Protein AF-A0A2N3G122-F1 (afdb_monomer_lite)

Foldseek 3Di:
DPPPPPDPPVPDAPLVLLLVLLQCLLQALVSLVVQLVVCVVPGPQSNQSSQQSNQSSHVLVVQLVVLVCCLPPVVVCVVVSVVSNVVSSVVSNVLSVVQSVQSNVVHHRDDPDGHRPDDRPD

Radius of gyration: 17.65 Å; chains: 1; bounding box: 37×26×66 Å

Secondary structure (DSSP, 8-state):
--STTS-----S--HHHHHHHHHHGGG-SHHHHHHHHHHTTT-HHHHHHHHHHHHHHHHHHHHHHHHHHHHHH-GGGHHHHHHHHHHHHHHHHHHHHHHHHHHTTTPPP--SS----SPP--

Sequence (122 aa):
MEVAMAYMATDGPDTTVAGVAHLSAMTGPVVPVLIWLARRKDDDYSTREAANAANYGMAVLVAAVLATLVRLYVPLLGFLGTLAQLALLVVAVFYSVQAYRSVHRGMPASYPFKIKVVKTHD

pLDDT: mean 86.69, std 13.71, range [43.09, 96.88]

Structure (mmCIF, N/CA/C/O backbone):
data_AF-A0A2N3G122-F1
#
_entry.id   AF-A0A2N3G122-F1
#
loop_
_atom_site.group_PDB
_atom_site.id
_atom_site.type_symbol
_atom_site.label_atom_id
_atom_site.label_alt_id
_atom_site.label_comp_id
_atom_site.label_asym_id
_atom_site.label_entity_id
_atom_site.label_seq_id
_atom_site.pdbx_PDB_ins_code
_atom_site.Cartn_x
_atom_site.Cartn_y
_atom_site.Cartn_z
_atom_site.occupancy
_atom_site.B_iso_or_equiv
_atom_site.auth_seq_id
_atom_site.auth_comp_id
_atom_site.auth_asym_id
_atom_site.auth_atom_id
_atom_site.pdbx_PDB_model_num
ATOM 1 N N . MET A 1 1 ? 16.198 9.868 -43.853 1.00 52.28 1 MET A N 1
ATOM 2 C CA . MET A 1 1 ? 17.150 9.425 -42.810 1.00 52.28 1 MET A CA 1
ATOM 3 C C . MET A 1 1 ? 16.854 10.184 -41.511 1.00 52.28 1 MET A C 1
ATOM 5 O O . MET A 1 1 ? 17.733 10.833 -40.972 1.00 52.28 1 MET A O 1
ATOM 9 N N . GLU A 1 2 ? 15.602 10.141 -41.034 1.00 53.62 2 GLU A N 1
ATOM 10 C CA . GLU A 1 2 ? 15.118 10.996 -39.924 1.00 53.62 2 GLU A CA 1
ATOM 11 C C . GLU A 1 2 ? 14.182 10.244 -38.955 1.00 53.62 2 GLU A C 1
ATOM 13 O O . GLU A 1 2 ? 13.585 10.825 -38.065 1.00 53.62 2 GLU A O 1
ATOM 18 N N . VAL A 1 3 ? 14.063 8.919 -39.096 1.00 53.50 3 VAL A N 1
ATOM 19 C CA . VAL A 1 3 ? 13.153 8.103 -38.263 1.00 53.50 3 VAL A CA 1
ATOM 20 C C . VAL A 1 3 ? 13.911 7.241 -37.242 1.00 53.50 3 VAL A C 1
ATOM 22 O O . VAL A 1 3 ? 13.311 6.507 -36.470 1.00 53.50 3 VAL A O 1
ATOM 25 N N . ALA A 1 4 ? 15.243 7.346 -37.195 1.00 50.72 4 ALA A N 1
ATOM 26 C CA . ALA A 1 4 ? 16.086 6.571 -36.279 1.00 50.72 4 ALA A CA 1
ATOM 27 C C . ALA A 1 4 ? 16.163 7.160 -34.852 1.00 50.72 4 ALA A C 1
ATOM 29 O O . ALA A 1 4 ? 16.764 6.551 -33.977 1.00 50.72 4 ALA A O 1
ATOM 30 N N . MET A 1 5 ? 15.551 8.324 -34.602 1.00 53.69 5 MET A N 1
ATOM 31 C CA . MET A 1 5 ? 15.645 9.048 -33.322 1.00 53.69 5 MET A CA 1
ATOM 32 C C . MET A 1 5 ? 14.506 8.734 -32.330 1.00 53.69 5 MET A C 1
ATOM 34 O O . MET A 1 5 ? 14.463 9.325 -31.257 1.00 53.69 5 MET A O 1
ATOM 38 N N . ALA A 1 6 ? 13.574 7.829 -32.661 1.00 51.16 6 ALA A N 1
ATOM 39 C CA . ALA A 1 6 ? 12.341 7.629 -31.885 1.00 51.16 6 ALA A CA 1
ATOM 40 C C . ALA A 1 6 ? 12.340 6.433 -30.914 1.00 51.16 6 ALA A C 1
ATOM 42 O O . ALA A 1 6 ? 11.345 6.217 -30.230 1.00 51.16 6 ALA A O 1
ATOM 43 N N . TYR A 1 7 ? 13.416 5.651 -30.819 1.00 49.09 7 TYR A N 1
ATOM 44 C CA . TYR A 1 7 ? 13.458 4.519 -29.888 1.00 49.09 7 TYR A CA 1
ATOM 45 C C . T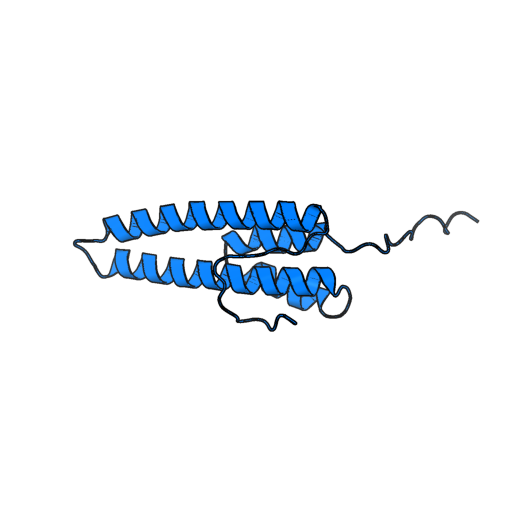YR A 1 7 ? 14.825 4.399 -29.217 1.00 49.09 7 TYR A C 1
ATOM 47 O O . TYR A 1 7 ? 15.456 3.351 -29.181 1.00 49.09 7 TYR A O 1
ATOM 55 N N . MET A 1 8 ? 15.281 5.465 -28.569 1.00 43.09 8 MET A N 1
ATOM 56 C CA . MET A 1 8 ? 16.082 5.214 -27.376 1.00 43.09 8 MET A CA 1
ATOM 57 C C . MET A 1 8 ? 15.102 4.660 -26.334 1.00 43.09 8 MET A C 1
ATOM 59 O O . MET A 1 8 ? 14.588 5.398 -25.497 1.00 43.09 8 MET A O 1
ATOM 63 N N . ALA A 1 9 ? 14.745 3.376 -26.465 1.00 50.50 9 ALA A N 1
ATOM 64 C CA . ALA A 1 9 ? 14.236 2.614 -25.345 1.00 50.50 9 ALA A CA 1
ATOM 65 C C . ALA A 1 9 ? 15.282 2.837 -24.260 1.00 50.50 9 ALA A C 1
ATOM 67 O O . ALA A 1 9 ? 16.451 2.493 -24.423 1.00 50.50 9 ALA A O 1
ATOM 68 N N . THR A 1 10 ? 14.918 3.589 -23.233 1.00 48.84 10 THR A N 1
ATOM 69 C CA . THR A 1 10 ? 15.764 3.726 -22.065 1.00 48.84 10 THR A CA 1
ATOM 70 C C . THR A 1 10 ? 15.902 2.316 -21.508 1.00 48.84 10 THR A C 1
ATOM 72 O O . THR A 1 10 ? 14.982 1.848 -20.848 1.00 48.84 10 THR A O 1
ATOM 75 N N . ASP A 1 11 ? 17.016 1.642 -21.808 1.00 57.41 11 ASP A N 1
ATOM 76 C CA . ASP A 1 11 ? 17.420 0.313 -21.307 1.00 57.41 11 ASP A CA 1
ATOM 77 C C . ASP A 1 11 ? 17.688 0.328 -19.781 1.00 57.41 11 ASP A C 1
ATOM 79 O O . ASP A 1 11 ? 18.546 -0.379 -19.255 1.00 57.41 11 ASP A O 1
ATOM 83 N N . GLY A 1 12 ? 16.995 1.202 -19.050 1.00 60.44 12 GLY A N 1
ATOM 84 C CA . GLY A 1 12 ? 17.015 1.307 -17.603 1.00 60.44 12 GLY A CA 1
ATOM 85 C C . GLY A 1 12 ? 15.722 0.747 -17.006 1.00 60.44 12 GLY A C 1
ATOM 86 O O . GLY A 1 12 ? 14.684 0.762 -17.667 1.00 60.44 12 GLY A O 1
ATOM 87 N N . PRO A 1 13 ? 15.761 0.267 -15.754 1.00 69.44 13 PRO A N 1
ATOM 88 C CA . PRO A 1 13 ? 14.569 -0.210 -15.055 1.00 69.44 13 PRO A CA 1
ATOM 89 C C . PRO A 1 13 ? 13.464 0.857 -15.037 1.00 69.44 13 PRO A C 1
ATOM 91 O O . PRO A 1 13 ? 13.746 2.033 -14.790 1.00 69.44 13 PRO A O 1
ATOM 94 N N . ASP A 1 14 ? 12.204 0.454 -15.250 1.00 83.12 14 ASP A N 1
ATOM 95 C CA . ASP A 1 14 ? 11.045 1.359 -15.224 1.00 83.12 14 ASP A CA 1
ATOM 96 C C . ASP A 1 14 ? 10.687 1.724 -13.768 1.00 83.12 14 ASP A C 1
ATOM 98 O O . ASP A 1 14 ? 9.742 1.233 -13.144 1.00 83.12 14 ASP A O 1
ATOM 102 N N . THR A 1 15 ? 11.498 2.611 -13.189 1.00 89.81 15 THR A N 1
ATOM 103 C CA . THR A 1 15 ? 11.354 3.093 -11.807 1.00 89.81 15 THR A CA 1
ATOM 104 C C 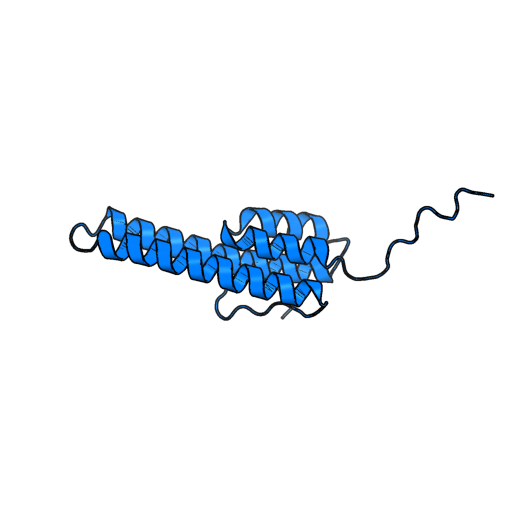. THR A 1 15 ? 10.053 3.861 -11.582 1.00 89.81 15 THR A C 1
ATOM 106 O O . THR A 1 15 ? 9.566 3.941 -10.449 1.00 89.81 15 THR A O 1
ATOM 109 N N . THR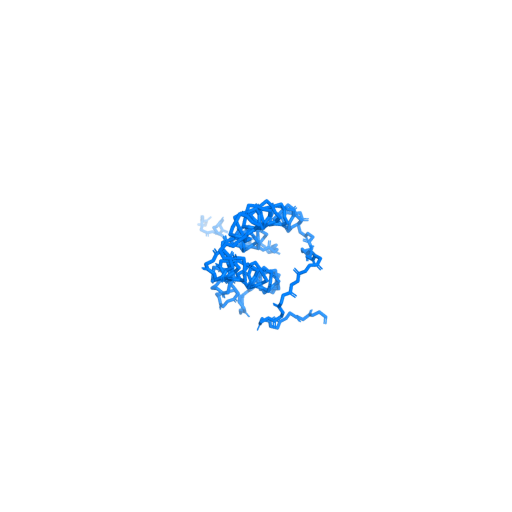 A 1 16 ? 9.458 4.390 -12.655 1.00 92.44 16 THR A N 1
ATOM 110 C CA . THR A 1 16 ? 8.175 5.092 -12.602 1.00 92.44 16 THR A CA 1
ATOM 111 C C . THR A 1 16 ? 7.053 4.102 -12.334 1.00 92.44 16 THR A C 1
ATOM 113 O O . THR A 1 16 ? 6.300 4.284 -11.374 1.00 92.44 16 THR A O 1
ATOM 116 N N . VAL A 1 17 ? 6.964 3.021 -13.116 1.00 92.88 17 VAL A N 1
ATOM 117 C CA . VAL A 1 17 ? 5.938 1.988 -12.918 1.00 92.88 17 VAL A CA 1
ATOM 118 C C . VAL A 1 17 ? 6.116 1.269 -11.584 1.00 92.88 17 VAL A C 1
ATOM 120 O O . VAL A 1 17 ? 5.127 1.077 -10.869 1.00 92.88 17 VAL A O 1
ATOM 123 N N . ALA A 1 18 ? 7.354 0.962 -11.189 1.00 93.38 18 ALA A N 1
ATOM 124 C CA . ALA A 1 18 ? 7.643 0.442 -9.853 1.00 93.38 18 ALA A CA 1
ATOM 125 C C . ALA A 1 18 ? 7.146 1.398 -8.748 1.00 93.38 18 ALA A C 1
ATOM 127 O O . ALA A 1 18 ? 6.484 0.979 -7.796 1.00 93.38 18 ALA A O 1
ATOM 128 N N . GLY A 1 19 ? 7.392 2.705 -8.891 1.00 94.38 19 GLY A N 1
ATOM 129 C CA . GLY A 1 19 ? 6.910 3.721 -7.955 1.00 94.38 19 GLY A CA 1
ATOM 130 C C . GLY A 1 19 ? 5.384 3.777 -7.860 1.00 94.38 19 GLY A C 1
ATOM 131 O O . GLY A 1 19 ? 4.833 3.796 -6.756 1.00 94.38 19 GLY A O 1
ATOM 132 N N . VAL A 1 20 ? 4.691 3.765 -9.002 1.00 95.75 20 VAL A N 1
ATOM 133 C CA . VAL A 1 20 ? 3.219 3.763 -9.052 1.00 95.75 20 VAL A CA 1
ATOM 134 C C . VAL A 1 20 ? 2.651 2.534 -8.344 1.00 95.75 20 VAL A C 1
ATOM 136 O O . VAL A 1 20 ? 1.683 2.667 -7.590 1.00 95.75 20 VAL A O 1
ATOM 139 N N . ALA A 1 21 ? 3.279 1.364 -8.501 1.00 95.94 21 ALA A N 1
ATOM 140 C CA . ALA A 1 21 ? 2.873 0.165 -7.777 1.00 95.94 21 ALA A CA 1
ATOM 141 C C . ALA A 1 21 ? 2.896 0.398 -6.258 1.00 95.94 21 ALA A C 1
ATOM 143 O O . ALA A 1 21 ? 1.889 0.164 -5.592 1.00 95.94 21 ALA A O 1
ATOM 144 N N . HIS A 1 22 ? 3.973 0.965 -5.712 1.00 96.25 22 HIS A N 1
ATOM 145 C CA . HIS A 1 22 ? 4.056 1.259 -4.278 1.00 96.25 22 HIS A CA 1
ATOM 146 C C . HIS A 1 22 ? 3.064 2.319 -3.800 1.00 96.25 22 HIS A C 1
ATOM 148 O O . HIS A 1 22 ? 2.460 2.136 -2.746 1.00 96.25 22 HIS A O 1
ATOM 154 N N . LEU A 1 23 ? 2.848 3.399 -4.557 1.00 96.06 23 LEU A N 1
ATOM 155 C CA . LEU A 1 23 ? 1.855 4.411 -4.181 1.00 96.06 23 LEU A CA 1
ATOM 156 C C . LEU A 1 23 ? 0.446 3.826 -4.158 1.00 96.06 23 LEU A C 1
ATOM 158 O O . LEU A 1 23 ? -0.315 4.081 -3.232 1.00 96.06 23 LEU A O 1
ATOM 162 N N . SER A 1 24 ? 0.109 3.000 -5.143 1.00 95.75 24 SER A N 1
ATOM 163 C CA . SER A 1 24 ? -1.208 2.373 -5.204 1.00 95.75 24 SER A CA 1
ATOM 164 C C . SER A 1 24 ? -1.437 1.329 -4.103 1.00 95.75 24 SER A C 1
ATOM 166 O O . SER A 1 24 ? -2.577 1.098 -3.713 1.00 95.75 24 SER A O 1
ATOM 168 N N . ALA A 1 25 ? -0.374 0.759 -3.524 1.00 94.62 25 ALA A N 1
ATOM 169 C CA . ALA A 1 25 ? -0.486 -0.240 -2.466 1.00 94.62 25 ALA A CA 1
ATOM 170 C C . ALA A 1 25 ? -1.131 0.291 -1.172 1.00 94.62 25 ALA A C 1
ATOM 172 O O . ALA A 1 25 ? -1.686 -0.498 -0.406 1.00 94.62 25 ALA A O 1
ATOM 173 N N . MET A 1 26 ? -1.126 1.611 -0.935 1.00 92.69 26 MET A N 1
ATOM 174 C CA . MET A 1 26 ? -1.797 2.207 0.231 1.00 92.69 26 MET A CA 1
ATOM 175 C C . MET A 1 26 ? -3.322 2.035 0.201 1.00 92.69 26 MET A C 1
ATOM 177 O O . MET A 1 26 ? -3.958 2.069 1.252 1.00 92.69 26 MET A O 1
ATOM 181 N N . THR A 1 27 ? -3.914 1.864 -0.987 1.00 92.00 27 THR A N 1
ATOM 182 C CA . THR A 1 27 ? -5.360 1.647 -1.152 1.00 92.00 27 THR A CA 1
ATOM 183 C C . THR A 1 27 ? -5.723 0.163 -1.235 1.00 92.00 27 THR A C 1
ATOM 185 O O . THR A 1 27 ? -6.902 -0.184 -1.180 1.00 92.00 27 THR A O 1
ATOM 188 N N . GLY A 1 28 ? -4.725 -0.722 -1.325 1.00 93.25 28 GLY A N 1
ATOM 189 C CA . GLY A 1 28 ? -4.892 -2.171 -1.361 1.00 93.25 28 GLY A CA 1
ATOM 190 C C . GLY A 1 28 ? -4.048 -2.853 -2.446 1.00 93.25 28 GLY A C 1
ATOM 191 O O . GLY A 1 28 ? -3.254 -2.216 -3.135 1.00 93.25 28 GLY A O 1
ATOM 192 N N . PRO A 1 29 ? -4.205 -4.176 -2.624 1.00 95.75 29 PRO A N 1
ATOM 193 C CA . PRO A 1 29 ? -3.336 -4.972 -3.493 1.00 95.75 29 PRO A CA 1
ATOM 194 C C . PRO A 1 29 ? -3.732 -4.949 -4.976 1.00 95.75 29 PRO A C 1
ATOM 196 O O . PRO A 1 29 ? -2.962 -5.419 -5.806 1.00 95.75 29 PRO A O 1
ATOM 199 N N . VAL A 1 30 ? -4.913 -4.430 -5.333 1.00 96.38 30 VAL A N 1
ATOM 200 C CA . VAL A 1 30 ? -5.494 -4.597 -6.679 1.00 96.38 30 VAL A CA 1
ATOM 201 C C . VAL A 1 30 ? -4.611 -3.992 -7.770 1.00 96.38 30 VAL A C 1
ATOM 203 O O . VAL A 1 30 ? -4.198 -4.698 -8.686 1.00 96.38 30 VAL A O 1
ATOM 206 N N . VAL A 1 31 ? -4.290 -2.702 -7.673 1.00 96.31 31 VAL A N 1
ATOM 207 C CA . VAL A 1 31 ? -3.474 -2.014 -8.686 1.00 96.31 31 VAL A CA 1
ATOM 208 C C . VAL A 1 31 ? -2.046 -2.580 -8.757 1.00 96.31 31 VAL A C 1
ATOM 210 O O . VAL A 1 31 ? -1.606 -2.880 -9.868 1.00 96.31 31 VAL A O 1
ATOM 213 N N . PRO A 1 32 ? -1.341 -2.839 -7.636 1.00 95.69 32 PRO A N 1
ATOM 214 C CA . PRO A 1 32 ? -0.049 -3.524 -7.678 1.00 95.69 32 PRO A CA 1
ATOM 215 C C . PRO A 1 32 ? -0.093 -4.895 -8.371 1.00 95.69 32 PRO A C 1
ATOM 217 O O . PRO A 1 32 ? 0.801 -5.216 -9.149 1.00 95.69 32 PRO A O 1
ATOM 220 N N . VAL A 1 33 ? -1.144 -5.696 -8.140 1.00 96.06 33 VAL A N 1
ATOM 221 C CA . VAL A 1 33 ? -1.322 -7.002 -8.802 1.00 96.06 33 VAL A CA 1
ATOM 222 C C . VAL A 1 33 ? -1.532 -6.840 -10.306 1.00 96.06 33 VAL A C 1
ATOM 224 O O . VAL A 1 33 ? -0.975 -7.616 -11.082 1.00 96.06 33 VAL A O 1
ATOM 227 N N . LEU A 1 34 ? -2.297 -5.835 -10.737 1.00 96.06 34 LEU A N 1
ATOM 228 C CA . LEU A 1 34 ? -2.476 -5.543 -12.161 1.00 96.06 34 LEU A CA 1
ATOM 229 C C . LEU A 1 34 ? -1.150 -5.149 -12.821 1.00 96.06 34 LEU A C 1
ATOM 231 O O . LEU A 1 34 ? -0.836 -5.656 -13.897 1.00 96.06 34 LEU A O 1
ATOM 235 N N . ILE A 1 35 ? -0.344 -4.312 -12.159 1.00 94.94 35 ILE A N 1
ATOM 236 C CA . ILE A 1 35 ? 0.989 -3.928 -12.647 1.00 94.94 35 ILE A CA 1
ATOM 237 C C . ILE A 1 35 ? 1.908 -5.151 -12.716 1.00 94.94 35 ILE A C 1
ATOM 239 O O . ILE A 1 35 ? 2.575 -5.355 -13.729 1.00 94.94 35 ILE A O 1
ATOM 243 N N . TRP A 1 36 ? 1.898 -6.004 -11.688 1.00 95.25 36 TRP A N 1
ATOM 244 C CA . TRP A 1 36 ? 2.653 -7.257 -11.685 1.00 95.25 36 TRP A CA 1
ATOM 245 C C . TRP A 1 36 ? 2.261 -8.152 -12.868 1.00 95.25 36 TRP A C 1
ATOM 247 O O . TRP A 1 36 ? 3.128 -8.606 -13.609 1.00 95.25 36 TRP A O 1
ATOM 257 N N . LEU A 1 37 ? 0.962 -8.358 -13.110 1.00 94.88 37 LEU A N 1
ATOM 258 C CA . LEU A 1 37 ? 0.473 -9.159 -14.238 1.00 94.88 37 LEU A CA 1
ATOM 259 C C . LEU A 1 37 ? 0.866 -8.581 -15.601 1.00 94.88 37 LEU A C 1
ATOM 261 O O . LEU A 1 37 ? 1.141 -9.358 -16.518 1.00 94.88 37 LEU A O 1
ATOM 265 N N . ALA A 1 38 ? 0.868 -7.252 -15.726 1.00 93.94 38 ALA A N 1
ATOM 266 C CA . ALA A 1 38 ? 1.205 -6.549 -16.958 1.00 93.94 38 ALA A CA 1
ATOM 267 C C . ALA A 1 38 ? 2.711 -6.579 -17.255 1.00 93.94 38 ALA A C 1
ATOM 269 O O . ALA A 1 38 ? 3.090 -6.769 -18.403 1.00 93.94 38 ALA A O 1
ATOM 270 N N . ARG A 1 39 ? 3.567 -6.424 -16.235 1.00 91.56 39 ARG A N 1
ATOM 271 C CA . ARG A 1 39 ? 5.025 -6.309 -16.408 1.00 91.56 39 ARG A CA 1
ATOM 272 C C . ARG A 1 39 ? 5.795 -7.626 -16.295 1.00 91.56 39 ARG A C 1
ATOM 274 O O . ARG A 1 39 ? 6.940 -7.665 -16.734 1.00 91.56 39 ARG A O 1
ATOM 281 N N . ARG A 1 40 ? 5.168 -8.716 -15.824 1.00 90.75 40 ARG A N 1
ATOM 282 C CA . ARG A 1 40 ? 5.814 -10.029 -15.562 1.00 90.75 40 ARG A CA 1
ATOM 283 C C . ARG A 1 40 ? 6.582 -10.685 -16.714 1.00 90.75 40 ARG A C 1
ATOM 285 O O . ARG A 1 40 ? 7.210 -11.710 -16.476 1.00 90.75 40 ARG A O 1
ATOM 292 N N . LYS A 1 41 ? 6.438 -10.207 -17.951 1.00 90.25 41 LYS A N 1
ATOM 293 C CA . LYS A 1 41 ? 7.137 -10.746 -19.130 1.00 90.25 41 LYS A CA 1
ATOM 294 C C . LYS A 1 41 ? 8.155 -9.776 -19.731 1.00 90.25 41 LYS A C 1
ATOM 296 O O . LYS A 1 41 ? 8.956 -10.215 -20.547 1.00 90.25 41 LYS A O 1
ATOM 301 N N . ASP A 1 42 ? 8.103 -8.507 -19.330 1.00 86.50 42 ASP A N 1
ATOM 302 C CA . ASP A 1 42 ? 8.761 -7.411 -20.045 1.00 86.50 42 ASP A CA 1
ATOM 303 C C . ASP A 1 42 ? 9.804 -6.690 -19.177 1.00 86.50 42 ASP A C 1
ATOM 305 O O . ASP A 1 42 ? 10.805 -6.218 -19.702 1.00 86.50 42 ASP A O 1
ATOM 309 N N . ASP A 1 43 ? 9.582 -6.590 -17.858 1.00 87.00 43 ASP A N 1
ATOM 310 C CA . ASP A 1 43 ? 10.485 -5.895 -16.932 1.00 87.00 43 ASP A CA 1
ATOM 311 C C . ASP A 1 43 ? 10.555 -6.617 -15.578 1.00 87.00 43 ASP A C 1
ATOM 313 O O . ASP A 1 43 ? 9.631 -6.546 -14.757 1.00 87.00 43 ASP A O 1
ATOM 317 N N . ASP A 1 44 ? 11.681 -7.284 -15.325 1.00 90.19 44 ASP A N 1
ATOM 318 C CA . ASP A 1 44 ? 11.946 -8.019 -14.087 1.00 90.19 44 ASP A CA 1
ATOM 319 C C . ASP A 1 44 ? 11.980 -7.109 -12.850 1.00 90.19 44 ASP A C 1
ATOM 321 O O . ASP A 1 44 ? 11.517 -7.508 -11.774 1.00 90.19 44 ASP A O 1
ATOM 325 N N . TYR A 1 45 ? 12.484 -5.876 -12.984 1.00 90.75 45 TYR A N 1
ATOM 326 C CA . TYR A 1 45 ? 12.566 -4.928 -11.874 1.00 90.75 45 TYR A CA 1
ATOM 327 C C . TYR A 1 45 ? 11.169 -4.483 -11.447 1.00 90.75 45 TYR A C 1
ATOM 329 O O . TYR A 1 45 ? 10.783 -4.687 -10.291 1.00 90.75 45 TYR A O 1
ATOM 337 N N . SER A 1 46 ? 10.374 -3.958 -12.385 1.00 91.56 46 SER A N 1
ATOM 338 C CA . SER A 1 46 ? 8.990 -3.554 -12.101 1.00 91.56 46 SER A CA 1
ATOM 339 C C . SER A 1 46 ? 8.144 -4.722 -11.614 1.00 91.56 46 SER A C 1
ATOM 341 O O . SER A 1 46 ? 7.311 -4.548 -10.728 1.00 91.56 46 SER A O 1
ATOM 343 N N . THR A 1 47 ? 8.371 -5.926 -12.141 1.00 93.50 47 THR A N 1
ATOM 344 C CA . THR A 1 47 ? 7.673 -7.135 -11.693 1.00 93.50 47 THR A CA 1
ATOM 345 C C . THR A 1 47 ? 7.971 -7.439 -10.231 1.00 93.50 47 THR A C 1
ATOM 347 O O . THR A 1 47 ? 7.046 -7.677 -9.449 1.00 93.50 47 THR A O 1
ATOM 350 N N . ARG A 1 48 ? 9.243 -7.406 -9.823 1.00 93.56 48 ARG A N 1
ATOM 351 C CA . ARG A 1 48 ? 9.622 -7.673 -8.432 1.00 93.56 48 ARG A CA 1
ATOM 352 C C . ARG A 1 48 ? 9.048 -6.625 -7.480 1.00 93.56 48 ARG A C 1
ATOM 354 O O . ARG A 1 48 ? 8.463 -6.994 -6.460 1.00 93.56 48 ARG A O 1
ATOM 361 N N . GLU A 1 49 ? 9.163 -5.344 -7.821 1.00 94.94 49 GLU A N 1
ATOM 362 C CA . GLU A 1 49 ? 8.654 -4.259 -6.973 1.00 94.94 49 GLU A CA 1
ATOM 363 C C . GLU A 1 49 ? 7.119 -4.253 -6.913 1.00 94.94 49 GLU A C 1
ATOM 365 O O . GLU A 1 49 ? 6.544 -4.122 -5.832 1.00 94.94 49 GLU A O 1
ATOM 370 N N . ALA A 1 50 ? 6.430 -4.529 -8.026 1.00 94.38 50 ALA A N 1
ATOM 371 C CA . ALA A 1 50 ? 4.976 -4.665 -8.043 1.00 94.38 50 ALA A CA 1
ATOM 372 C C . ALA A 1 50 ? 4.483 -5.857 -7.205 1.00 94.38 50 ALA A C 1
ATOM 374 O O . ALA A 1 50 ? 3.485 -5.733 -6.493 1.00 94.38 50 ALA A O 1
ATOM 375 N N . ALA A 1 51 ? 5.198 -6.989 -7.212 1.00 94.56 51 ALA A N 1
ATOM 376 C CA . ALA A 1 51 ? 4.897 -8.119 -6.331 1.00 94.56 51 ALA A CA 1
ATOM 377 C C . ALA A 1 51 ? 5.067 -7.749 -4.846 1.00 94.56 51 ALA A C 1
ATOM 379 O O . ALA A 1 51 ? 4.231 -8.096 -4.009 1.00 94.56 51 ALA A O 1
ATOM 380 N N . ASN A 1 52 ? 6.132 -7.018 -4.509 1.00 94.62 52 ASN A N 1
ATOM 381 C CA . ASN A 1 52 ? 6.388 -6.554 -3.147 1.00 94.62 52 ASN A CA 1
ATOM 382 C C . ASN A 1 52 ? 5.313 -5.549 -2.682 1.00 94.62 52 ASN A C 1
ATOM 384 O O . ASN A 1 52 ? 4.768 -5.680 -1.584 1.00 94.62 52 ASN A O 1
ATOM 388 N N . ALA A 1 53 ? 4.938 -4.606 -3.551 1.00 95.00 53 ALA A N 1
ATOM 389 C CA . ALA A 1 53 ? 3.844 -3.664 -3.340 1.00 95.00 53 ALA A CA 1
ATOM 390 C C . ALA A 1 53 ? 2.488 -4.373 -3.166 1.00 95.00 53 ALA A C 1
ATOM 392 O O . ALA A 1 53 ? 1.726 -4.021 -2.269 1.00 95.00 53 ALA A O 1
ATOM 393 N N . ALA A 1 54 ? 2.199 -5.415 -3.952 1.00 96.19 54 ALA A N 1
ATOM 394 C CA . ALA A 1 54 ? 0.984 -6.221 -3.812 1.00 96.19 54 ALA A CA 1
ATOM 395 C C . ALA A 1 54 ? 0.910 -6.922 -2.449 1.00 96.19 54 ALA A C 1
ATOM 397 O O . ALA A 1 54 ? -0.125 -6.890 -1.783 1.00 96.19 54 ALA A O 1
ATOM 398 N N . ASN A 1 55 ? 2.022 -7.511 -2.007 1.00 95.56 55 ASN A N 1
ATOM 399 C CA . ASN A 1 55 ? 2.117 -8.190 -0.715 1.00 95.56 55 ASN A CA 1
ATOM 400 C C . ASN A 1 55 ? 1.932 -7.222 0.467 1.00 95.56 55 ASN A C 1
ATOM 402 O O . ASN A 1 55 ? 1.306 -7.560 1.477 1.00 95.56 55 ASN A O 1
ATOM 406 N N . TYR A 1 56 ? 2.445 -5.998 0.337 1.00 95.75 56 TYR A N 1
ATOM 407 C CA . TYR A 1 56 ? 2.201 -4.923 1.294 1.00 95.75 56 TYR A CA 1
ATOM 408 C C . TYR A 1 56 ? 0.740 -4.454 1.280 1.00 95.75 56 TYR A C 1
ATOM 410 O O . TYR A 1 56 ? 0.097 -4.412 2.328 1.00 95.75 56 TYR A O 1
ATOM 418 N N . GLY A 1 57 ? 0.184 -4.177 0.098 1.00 94.88 57 GLY A N 1
ATOM 419 C CA . GLY A 1 57 ? -1.211 -3.767 -0.057 1.00 94.88 57 GLY A CA 1
ATOM 420 C C . GLY A 1 57 ? -2.191 -4.809 0.484 1.00 94.88 57 GLY A C 1
ATOM 421 O O . GLY A 1 57 ? -3.222 -4.448 1.048 1.00 94.88 57 GLY A O 1
ATOM 422 N N . MET A 1 58 ? -1.853 -6.101 0.406 1.00 95.62 58 MET A N 1
ATOM 423 C CA . MET A 1 58 ? -2.633 -7.155 1.058 1.00 95.62 58 MET A CA 1
ATOM 424 C C . MET A 1 58 ? -2.587 -7.037 2.585 1.00 95.62 58 MET A C 1
ATOM 426 O O . MET A 1 58 ? -3.622 -7.161 3.234 1.00 95.62 58 MET A O 1
ATOM 430 N N . ALA A 1 59 ? -1.415 -6.774 3.170 1.00 95.00 59 ALA A N 1
ATOM 431 C CA . ALA A 1 59 ? -1.297 -6.554 4.611 1.00 95.00 59 ALA A CA 1
ATOM 432 C C . ALA A 1 59 ? -2.155 -5.365 5.072 1.00 95.00 59 ALA A C 1
ATOM 434 O O . ALA A 1 59 ? -2.874 -5.477 6.066 1.00 95.00 59 ALA A O 1
ATOM 435 N N . VAL A 1 60 ? -2.141 -4.265 4.309 1.00 95.25 60 VAL A N 1
ATOM 436 C CA . VAL A 1 60 ? -2.992 -3.091 4.556 1.00 95.25 60 VAL A CA 1
ATOM 437 C C . VAL A 1 60 ? -4.474 -3.460 4.468 1.00 95.25 60 VAL A C 1
ATOM 439 O O . VAL A 1 60 ? -5.236 -3.119 5.370 1.00 95.25 60 VAL A O 1
ATOM 442 N N . LEU A 1 61 ? -4.884 -4.203 3.436 1.00 95.62 61 LEU A N 1
ATOM 443 C CA . LEU A 1 61 ? -6.271 -4.644 3.272 1.00 95.62 61 LEU A CA 1
ATOM 444 C C . LEU A 1 61 ? -6.736 -5.509 4.450 1.00 95.62 61 LEU A C 1
ATOM 446 O O . LEU A 1 61 ? -7.798 -5.255 5.015 1.00 95.62 61 LEU A O 1
ATOM 450 N N . VAL A 1 62 ? -5.937 -6.499 4.853 1.00 95.50 62 VAL A N 1
ATOM 451 C CA . VAL A 1 62 ? -6.260 -7.373 5.990 1.00 95.50 62 VAL A CA 1
ATOM 452 C C . VAL A 1 62 ? -6.389 -6.558 7.278 1.00 95.50 62 VAL A C 1
ATOM 454 O O . VAL A 1 62 ? -7.373 -6.711 8.000 1.00 95.50 62 VAL A O 1
ATOM 457 N N . ALA A 1 63 ? -5.454 -5.643 7.546 1.00 94.62 63 ALA A N 1
ATOM 458 C CA . ALA A 1 63 ? -5.527 -4.769 8.714 1.00 94.62 63 ALA A CA 1
ATOM 459 C C . ALA A 1 63 ? -6.775 -3.866 8.688 1.00 94.62 63 ALA A C 1
ATOM 461 O O . ALA A 1 63 ? -7.435 -3.698 9.715 1.00 94.62 63 ALA A O 1
ATOM 462 N N . ALA A 1 64 ? -7.144 -3.331 7.520 1.00 94.38 64 ALA A N 1
ATOM 463 C CA . ALA A 1 64 ? -8.328 -2.491 7.357 1.00 94.38 64 ALA A CA 1
ATOM 464 C C . ALA A 1 64 ? -9.623 -3.276 7.612 1.00 94.38 64 ALA A C 1
ATOM 466 O O . ALA A 1 64 ? -10.530 -2.775 8.283 1.00 94.38 64 ALA A O 1
ATOM 467 N N . VAL A 1 65 ? -9.698 -4.519 7.126 1.00 95.19 65 VAL A N 1
ATOM 468 C CA . VAL A 1 65 ? -10.823 -5.426 7.389 1.00 95.19 65 VAL A CA 1
ATOM 469 C C . VAL A 1 65 ? -10.928 -5.710 8.886 1.00 95.19 65 VAL A C 1
ATOM 471 O O . VAL A 1 65 ? -11.996 -5.509 9.456 1.00 95.19 65 VAL A O 1
ATOM 474 N N . LEU A 1 66 ? -9.830 -6.077 9.554 1.00 93.44 66 LEU A N 1
ATOM 475 C CA . LEU A 1 66 ? -9.829 -6.338 10.999 1.00 93.44 66 LEU A CA 1
ATOM 476 C C . LEU A 1 66 ? -10.264 -5.111 11.812 1.00 93.44 66 LEU A C 1
ATOM 478 O O . LEU A 1 66 ? -11.120 -5.229 12.688 1.00 93.44 66 LEU A O 1
ATOM 482 N N . ALA A 1 67 ? -9.744 -3.923 11.493 1.00 92.31 67 ALA A N 1
ATOM 483 C CA . ALA A 1 67 ? -10.127 -2.687 12.175 1.00 92.31 67 ALA A CA 1
ATOM 484 C C . ALA A 1 67 ? -11.618 -2.355 11.976 1.00 92.31 67 ALA A C 1
ATOM 486 O O . ALA A 1 67 ? -12.294 -1.910 12.906 1.00 92.31 67 ALA A O 1
ATOM 487 N N . THR A 1 68 ? -12.153 -2.633 10.783 1.00 92.38 68 THR A N 1
ATOM 488 C CA . THR A 1 68 ? -13.581 -2.472 10.472 1.00 92.38 68 THR A CA 1
ATOM 489 C C . THR A 1 68 ? -14.446 -3.456 11.260 1.00 92.38 68 THR A C 1
ATOM 491 O O . THR A 1 68 ? -15.477 -3.062 11.800 1.00 92.38 68 THR A O 1
ATOM 494 N N . LEU A 1 69 ? -14.017 -4.716 11.383 1.00 91.62 69 LEU A N 1
ATOM 495 C CA . LEU A 1 69 ? -14.718 -5.724 12.180 1.00 91.62 69 LEU A CA 1
ATOM 496 C C . LEU A 1 69 ? -14.757 -5.336 13.663 1.00 91.62 69 LEU A C 1
ATOM 498 O O . LEU A 1 69 ? -15.821 -5.391 14.274 1.00 91.62 69 LEU A O 1
ATOM 502 N N . VAL A 1 70 ? -13.639 -4.869 14.233 1.00 88.38 70 VAL A N 1
ATOM 503 C CA . VAL A 1 70 ? -13.598 -4.373 15.623 1.00 88.38 70 VAL A CA 1
ATOM 504 C C . VAL A 1 70 ? -14.565 -3.205 15.807 1.00 88.38 70 VAL A C 1
ATOM 506 O O . VAL A 1 70 ? -15.341 -3.193 16.760 1.00 88.38 70 VAL A O 1
ATOM 509 N N . ARG A 1 71 ? -14.564 -2.250 14.868 1.00 88.56 71 ARG A N 1
ATOM 510 C CA . ARG A 1 71 ? -15.468 -1.097 14.902 1.00 88.56 71 ARG A CA 1
ATOM 511 C C . ARG A 1 71 ? -16.944 -1.507 14.897 1.00 88.56 71 ARG A C 1
ATOM 513 O O . ARG A 1 71 ? -17.734 -0.880 15.594 1.00 88.56 71 ARG A O 1
ATOM 520 N N . LEU A 1 72 ? -17.313 -2.507 14.094 1.00 89.69 72 LEU A N 1
ATOM 521 C CA . LEU A 1 72 ? -18.706 -2.916 13.899 1.00 89.69 72 LEU A CA 1
ATOM 522 C C . LEU A 1 72 ? -19.225 -3.827 15.019 1.00 89.69 72 LEU A C 1
ATOM 524 O O . LEU A 1 72 ? -20.363 -3.670 15.452 1.00 89.69 72 LEU A O 1
ATOM 528 N N . TYR A 1 73 ? -18.405 -4.773 15.480 1.00 90.00 73 TYR A N 1
ATOM 529 C CA . TYR A 1 73 ? -18.850 -5.850 16.371 1.00 90.00 73 TYR A CA 1
ATOM 530 C C . TYR A 1 73 ? -18.482 -5.646 17.842 1.00 90.00 73 TYR A C 1
ATOM 532 O O . TYR A 1 73 ? -18.985 -6.377 18.693 1.00 90.00 73 TYR A O 1
ATOM 540 N N . VAL A 1 74 ? -17.640 -4.660 18.172 1.00 87.00 74 VAL A N 1
ATOM 541 C CA . VAL A 1 74 ? -17.250 -4.370 19.560 1.00 87.00 74 VAL A CA 1
ATOM 542 C C . VAL A 1 74 ? -17.766 -2.984 19.964 1.00 87.00 74 VAL A C 1
ATOM 544 O O . VAL A 1 74 ? -17.007 -2.017 19.944 1.00 87.00 74 VAL A O 1
ATOM 547 N N . PRO A 1 75 ? -19.050 -2.845 20.348 1.00 75.50 75 PRO A N 1
ATOM 548 C CA . PRO A 1 75 ? -19.689 -1.541 20.556 1.00 75.50 75 PRO A CA 1
ATOM 549 C C . PRO A 1 75 ? -19.011 -0.675 21.630 1.00 75.50 75 PRO A C 1
ATOM 551 O O . PRO A 1 75 ? -18.937 0.540 21.472 1.00 75.50 75 PRO A O 1
ATOM 554 N N . LEU A 1 76 ? -18.434 -1.280 22.676 1.00 79.81 76 LEU A N 1
ATOM 555 C CA . LEU A 1 76 ? -17.678 -0.549 23.706 1.00 79.81 76 LEU A CA 1
ATOM 556 C C . LEU A 1 76 ? -16.294 -0.071 23.229 1.00 79.81 76 LEU A C 1
ATOM 558 O O . LEU A 1 76 ? -15.749 0.877 23.786 1.00 79.81 76 LEU A O 1
ATOM 562 N N . LEU A 1 77 ? -15.728 -0.703 22.195 1.00 81.25 77 LEU A N 1
ATOM 563 C CA . LEU A 1 77 ? -14.410 -0.384 21.631 1.00 81.25 77 LEU A CA 1
ATOM 564 C C . LEU A 1 77 ? -14.503 0.132 20.187 1.00 81.25 77 LEU A C 1
ATOM 566 O O . LEU A 1 77 ? -13.488 0.211 19.498 1.00 81.25 77 LEU A O 1
ATOM 570 N N . GLY A 1 78 ? -15.688 0.534 19.719 1.00 78.06 78 GLY A N 1
ATOM 571 C CA . GLY A 1 78 ? -15.875 1.013 18.346 1.00 78.06 78 GLY A CA 1
ATOM 572 C C . GLY A 1 78 ? -14.959 2.195 18.003 1.00 78.06 78 GLY A C 1
ATOM 573 O O . GLY A 1 78 ? -14.428 2.290 16.896 1.00 78.06 78 GLY A O 1
ATOM 574 N N . PHE A 1 79 ? -14.685 3.042 19.000 1.00 86.50 79 PHE A N 1
ATOM 575 C CA . PHE A 1 79 ? -13.719 4.138 18.927 1.00 86.50 79 PHE A CA 1
ATOM 576 C C . PHE A 1 79 ? -12.271 3.657 18.688 1.00 86.50 79 PHE A C 1
ATOM 578 O O . PHE A 1 79 ? -11.568 4.276 17.888 1.00 86.50 79 PHE A O 1
ATOM 585 N N . LEU A 1 80 ? -11.838 2.536 19.291 1.00 86.62 80 LEU A N 1
ATOM 586 C CA . LEU A 1 80 ? -10.522 1.940 19.006 1.00 86.62 80 LEU A CA 1
ATOM 587 C C . LEU A 1 80 ? -10.441 1.489 17.549 1.00 86.62 80 LEU A C 1
ATOM 589 O O . LEU A 1 80 ? -9.402 1.667 16.923 1.00 86.62 80 LEU A O 1
ATOM 593 N N . GLY A 1 81 ? -11.530 0.945 16.997 1.00 86.88 81 GLY A N 1
ATOM 594 C CA . GLY A 1 81 ? -11.598 0.577 15.583 1.00 86.88 81 GLY A CA 1
ATOM 595 C C . GLY A 1 81 ? -11.370 1.781 14.662 1.00 86.88 81 GLY A C 1
ATOM 596 O O . GLY A 1 81 ? -10.571 1.703 13.731 1.00 86.88 81 GLY A O 1
ATOM 597 N N . THR A 1 82 ? -11.987 2.927 14.962 1.00 89.06 82 THR A N 1
ATOM 598 C CA . THR A 1 82 ? -11.764 4.179 14.216 1.00 89.06 82 THR A CA 1
ATOM 599 C C . THR A 1 82 ? -10.329 4.694 14.358 1.00 89.06 82 THR A C 1
ATOM 601 O O . THR A 1 82 ? -9.711 5.065 13.360 1.00 89.06 82 THR A O 1
ATOM 604 N N . LEU A 1 83 ? -9.763 4.688 15.572 1.00 92.19 83 LEU A N 1
ATOM 605 C CA . LEU A 1 83 ? -8.362 5.071 15.777 1.00 92.19 83 LEU A CA 1
ATOM 606 C C . LEU A 1 83 ? -7.398 4.140 15.034 1.00 92.19 83 LEU A C 1
ATOM 608 O O . LEU A 1 83 ? -6.442 4.614 14.424 1.00 92.19 83 LEU A O 1
ATOM 612 N N . ALA A 1 84 ? -7.663 2.833 15.041 1.00 92.38 84 ALA A N 1
ATOM 613 C CA . ALA A 1 84 ? -6.869 1.850 14.317 1.00 92.38 84 ALA A CA 1
ATOM 614 C C . ALA A 1 84 ? -6.921 2.089 12.801 1.00 92.38 84 ALA A C 1
ATOM 616 O O . ALA A 1 84 ? -5.885 2.016 12.147 1.00 92.38 84 ALA A O 1
ATOM 617 N N . GLN A 1 85 ? -8.087 2.439 12.244 1.00 92.56 85 GLN A N 1
ATOM 618 C CA . GLN A 1 85 ? -8.221 2.808 10.828 1.00 92.56 85 GLN A CA 1
ATOM 619 C C . GLN A 1 85 ? -7.395 4.058 10.478 1.00 92.56 85 GLN A C 1
ATOM 621 O O . GLN A 1 85 ? -6.708 4.069 9.458 1.00 92.56 85 GLN A O 1
ATOM 626 N N . LEU A 1 86 ? -7.411 5.091 11.329 1.00 94.69 86 LEU A N 1
ATOM 627 C CA . LEU A 1 86 ? -6.601 6.299 11.124 1.00 94.69 86 LEU A CA 1
ATOM 628 C C . LEU A 1 86 ? -5.100 6.010 11.223 1.00 94.69 86 LEU A C 1
ATOM 630 O O . LEU A 1 86 ? -4.333 6.438 10.361 1.00 94.69 86 LEU A O 1
ATOM 634 N N . ALA A 1 87 ? -4.679 5.253 12.239 1.00 94.81 87 ALA A N 1
ATOM 635 C CA . ALA A 1 87 ? -3.287 4.844 12.398 1.00 94.81 87 ALA A CA 1
ATOM 636 C C . ALA A 1 87 ? -2.812 4.010 11.199 1.00 94.81 87 ALA A C 1
ATOM 638 O O . ALA A 1 87 ? -1.732 4.259 10.662 1.00 94.81 87 ALA A O 1
ATOM 639 N N . LEU A 1 88 ? -3.644 3.073 10.733 1.00 95.12 88 LEU A N 1
ATOM 640 C CA . LEU A 1 88 ? -3.369 2.274 9.546 1.00 95.12 88 LEU A CA 1
ATOM 641 C C . LEU A 1 88 ? -3.207 3.148 8.304 1.00 95.12 88 LEU A C 1
ATOM 643 O O . LEU A 1 88 ? -2.278 2.909 7.544 1.00 95.12 88 LEU A O 1
ATOM 647 N N . LEU A 1 89 ? -4.050 4.166 8.106 1.00 94.88 89 LEU A N 1
ATOM 648 C CA . LEU A 1 89 ? -3.931 5.086 6.972 1.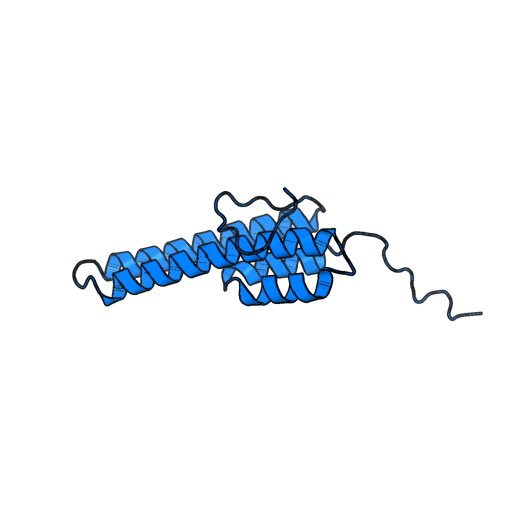00 94.88 89 LEU A CA 1
ATOM 649 C C . LEU A 1 89 ? -2.588 5.824 6.994 1.00 94.88 89 LEU A C 1
ATOM 651 O O . LEU A 1 89 ? -1.891 5.866 5.981 1.00 94.88 89 LEU A O 1
ATOM 655 N N . VAL A 1 90 ? -2.187 6.359 8.150 1.00 96.38 90 VAL A N 1
ATOM 656 C CA . VAL A 1 90 ? -0.900 7.058 8.299 1.00 96.38 90 VAL A CA 1
ATOM 657 C C . VAL A 1 90 ? 0.269 6.122 7.990 1.00 96.38 90 VAL A C 1
ATOM 659 O O . VAL A 1 90 ? 1.155 6.476 7.212 1.00 96.38 90 VAL A O 1
ATOM 662 N N . VAL A 1 91 ? 0.249 4.910 8.549 1.00 95.44 91 VAL A N 1
ATOM 663 C CA . VAL A 1 91 ? 1.264 3.876 8.302 1.00 95.44 91 VAL A CA 1
ATOM 664 C C . VAL A 1 91 ? 1.285 3.468 6.822 1.00 95.44 91 VAL A C 1
ATOM 666 O O . VAL A 1 91 ? 2.361 3.397 6.227 1.00 95.44 91 VAL A O 1
ATOM 669 N N . ALA A 1 92 ? 0.111 3.260 6.216 1.00 95.12 92 ALA A N 1
ATOM 670 C CA . ALA A 1 92 ? -0.068 2.894 4.812 1.00 95.12 92 ALA A CA 1
ATOM 671 C C . ALA A 1 92 ? 0.594 3.906 3.874 1.00 95.12 92 ALA A C 1
ATOM 673 O O . ALA A 1 92 ? 1.407 3.552 3.015 1.00 95.12 92 ALA A O 1
ATOM 674 N N . VAL A 1 93 ? 0.282 5.186 4.077 1.00 96.50 93 VAL A N 1
ATOM 675 C CA . VAL A 1 93 ? 0.832 6.291 3.290 1.00 96.50 93 VAL A CA 1
ATOM 676 C C . VAL A 1 93 ? 2.337 6.420 3.520 1.00 96.50 93 VAL A C 1
ATOM 678 O O . VAL A 1 93 ? 3.094 6.506 2.554 1.00 96.50 93 VAL A O 1
ATOM 681 N N . PHE A 1 94 ? 2.791 6.391 4.778 1.00 96.88 94 PHE A N 1
ATOM 682 C CA . PHE A 1 94 ? 4.200 6.579 5.127 1.00 96.88 94 PHE A CA 1
ATOM 683 C C . PHE A 1 94 ? 5.114 5.564 4.429 1.00 96.88 94 PHE A C 1
ATOM 685 O O . PHE A 1 94 ? 6.061 5.955 3.741 1.00 96.88 94 PHE A O 1
ATOM 692 N N . TYR A 1 95 ? 4.813 4.267 4.550 1.00 96.12 95 TYR A N 1
ATOM 693 C CA . TYR A 1 95 ? 5.639 3.229 3.931 1.00 96.12 95 TYR A CA 1
ATOM 694 C C . TYR A 1 95 ? 5.496 3.194 2.407 1.00 96.12 95 TYR A C 1
ATOM 696 O O . TYR A 1 95 ? 6.479 2.930 1.721 1.00 96.12 95 TYR A O 1
ATOM 704 N N . SER A 1 96 ? 4.322 3.515 1.856 1.00 94.81 96 SER A N 1
ATOM 705 C CA . SER A 1 96 ? 4.138 3.614 0.399 1.00 94.81 96 SER A CA 1
ATOM 706 C C . SER A 1 96 ? 4.979 4.738 -0.209 1.00 94.81 96 SER A C 1
ATOM 7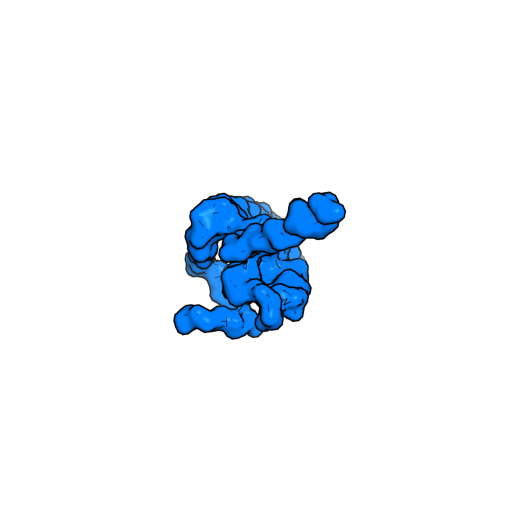08 O O . SER A 1 96 ? 5.642 4.538 -1.225 1.00 94.81 96 SER A O 1
ATOM 710 N N . VAL A 1 97 ? 5.034 5.905 0.445 1.00 96.62 97 VAL A N 1
ATOM 711 C CA . VAL A 1 97 ? 5.879 7.032 0.017 1.00 96.62 97 VAL A CA 1
ATOM 712 C C . VAL A 1 97 ? 7.366 6.723 0.212 1.00 96.62 97 VAL A C 1
ATOM 714 O O . VAL A 1 97 ? 8.183 7.083 -0.637 1.00 96.62 97 VAL A O 1
ATOM 717 N N . GLN A 1 98 ? 7.746 6.050 1.303 1.00 96.38 98 GLN A N 1
ATOM 718 C CA . GLN A 1 98 ? 9.132 5.626 1.519 1.00 96.38 98 GLN A CA 1
ATOM 719 C C . GLN A 1 98 ? 9.590 4.645 0.431 1.00 96.38 98 GLN A C 1
ATOM 721 O O . GLN A 1 98 ? 10.653 4.845 -0.158 1.00 96.38 98 GLN A O 1
ATOM 726 N N . ALA A 1 99 ? 8.770 3.637 0.124 1.00 94.50 99 ALA A N 1
ATOM 727 C CA . ALA A 1 99 ? 9.043 2.665 -0.928 1.00 94.50 99 ALA A CA 1
ATOM 728 C C . ALA A 1 99 ? 9.128 3.336 -2.305 1.00 94.50 99 ALA A C 1
ATOM 730 O O . ALA A 1 99 ? 10.117 3.138 -3.004 1.00 94.50 99 ALA A O 1
ATOM 731 N N . TYR A 1 100 ? 8.178 4.223 -2.636 1.00 95.38 100 TYR A N 1
ATOM 732 C CA . TYR A 1 100 ? 8.210 5.042 -3.853 1.00 95.38 100 TYR A CA 1
ATOM 733 C C . TYR A 1 100 ? 9.541 5.788 -4.017 1.00 95.38 100 TYR A C 1
ATOM 735 O O . TYR A 1 100 ? 10.172 5.719 -5.070 1.00 95.38 100 TYR A O 1
ATOM 743 N N . ARG A 1 101 ? 10.001 6.472 -2.960 1.00 95.06 101 ARG A N 1
ATOM 744 C CA . ARG A 1 101 ? 11.272 7.213 -2.975 1.00 95.06 101 ARG A CA 1
ATOM 745 C C . ARG A 1 101 ? 12.485 6.294 -3.131 1.00 95.06 101 ARG A C 1
ATOM 747 O O . ARG A 1 101 ? 13.470 6.721 -3.727 1.00 95.06 101 ARG A O 1
ATOM 754 N N . SER A 1 102 ? 12.431 5.076 -2.590 1.00 93.69 102 SER A N 1
ATOM 755 C CA . SER A 1 102 ? 13.497 4.076 -2.735 1.00 93.69 102 SER A CA 1
ATOM 756 C C . SER A 1 102 ? 13.610 3.603 -4.185 1.00 93.69 102 SER A C 1
ATOM 758 O O . SER A 1 102 ? 14.676 3.729 -4.790 1.00 93.69 102 SER A O 1
ATOM 760 N N . VAL A 1 103 ? 12.492 3.174 -4.782 1.00 93.88 103 VAL A N 1
ATOM 761 C CA . VAL A 1 103 ? 12.479 2.639 -6.154 1.00 93.88 103 VAL A CA 1
ATOM 762 C C . VAL A 1 103 ? 12.732 3.707 -7.211 1.00 93.88 103 VAL A C 1
ATOM 764 O O . VAL A 1 103 ? 13.404 3.438 -8.199 1.00 93.88 103 VAL A O 1
ATOM 767 N N . HIS A 1 104 ? 12.320 4.958 -6.971 1.00 89.31 104 HIS A N 1
ATOM 768 C CA . HIS A 1 104 ? 12.688 6.085 -7.838 1.00 89.31 104 HIS A CA 1
ATOM 769 C C . HIS A 1 104 ? 14.199 6.341 -7.895 1.00 89.31 104 HIS A C 1
ATOM 771 O O . HIS A 1 104 ? 14.684 6.945 -8.846 1.00 89.31 104 HIS A O 1
ATOM 777 N N . ARG A 1 105 ? 14.954 5.884 -6.889 1.00 89.31 105 ARG A N 1
ATOM 778 C CA . ARG A 1 105 ? 16.423 5.934 -6.867 1.00 89.31 105 ARG A CA 1
ATOM 779 C C . ARG A 1 105 ? 17.061 4.647 -7.407 1.00 89.31 105 ARG A C 1
ATOM 781 O O . ARG A 1 105 ? 18.267 4.479 -7.273 1.00 89.31 105 ARG A O 1
ATOM 788 N N . GLY A 1 106 ? 16.266 3.727 -7.957 1.00 86.12 106 GLY A N 1
ATOM 789 C CA . GLY A 1 106 ? 16.716 2.411 -8.417 1.00 86.12 106 GLY A CA 1
ATOM 790 C C . GLY A 1 106 ? 17.035 1.427 -7.287 1.00 86.12 106 GLY A C 1
ATOM 791 O O . GLY A 1 106 ? 17.560 0.348 -7.550 1.00 86.12 106 GLY A O 1
ATOM 792 N N . MET A 1 107 ? 16.727 1.764 -6.030 1.00 88.44 107 MET A N 1
ATOM 793 C CA . MET A 1 107 ? 16.937 0.870 -4.890 1.00 88.44 107 MET A CA 1
ATOM 794 C C . MET A 1 107 ? 15.683 0.016 -4.651 1.00 88.44 107 MET A C 1
ATOM 796 O O . MET A 1 107 ? 14.573 0.539 -4.751 1.00 88.44 107 MET A O 1
ATOM 800 N N . PRO A 1 108 ? 15.814 -1.278 -4.316 1.00 89.75 108 PRO A N 1
ATOM 801 C CA . PRO A 1 108 ? 14.657 -2.120 -4.021 1.00 89.75 108 PRO A CA 1
ATOM 802 C C . PRO A 1 108 ? 13.889 -1.602 -2.797 1.00 89.75 108 PRO A C 1
ATOM 804 O O . PRO A 1 108 ? 14.486 -1.068 -1.853 1.00 89.75 108 PRO A O 1
ATOM 807 N N . ALA A 1 109 ? 12.563 -1.741 -2.792 1.00 91.38 109 ALA A N 1
ATOM 808 C CA . ALA A 1 109 ? 11.756 -1.382 -1.632 1.00 91.38 109 ALA A CA 1
ATOM 809 C C . ALA A 1 109 ? 11.837 -2.459 -0.540 1.00 91.38 109 ALA A C 1
ATOM 811 O O . ALA A 1 109 ? 11.842 -3.661 -0.809 1.00 91.38 109 ALA A O 1
ATOM 812 N N . SER A 1 110 ? 11.816 -2.031 0.721 1.00 87.81 110 SER A N 1
ATOM 813 C CA . SER A 1 110 ? 11.699 -2.929 1.869 1.00 87.81 110 SER A CA 1
ATOM 814 C C . SER A 1 110 ? 10.535 -2.496 2.748 1.00 87.81 110 SER A C 1
ATOM 816 O O . SER A 1 110 ? 10.422 -1.326 3.109 1.00 87.81 110 SER A O 1
ATOM 818 N N . TYR A 1 111 ? 9.672 -3.453 3.083 1.00 86.19 111 TYR A N 1
ATOM 819 C CA . TYR A 1 111 ? 8.558 -3.253 3.997 1.00 86.19 111 TYR A CA 1
ATOM 820 C C . TYR A 1 111 ? 8.798 -4.050 5.279 1.00 86.19 111 TYR A C 1
ATOM 822 O O . 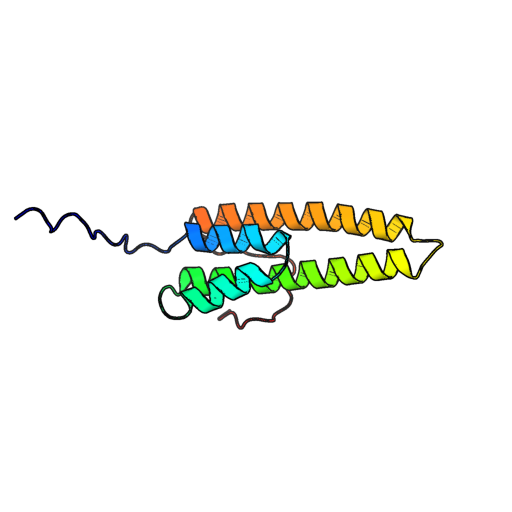TYR A 1 111 ? 9.109 -5.241 5.195 1.00 86.19 111 TYR A O 1
ATOM 830 N N . PRO A 1 112 ? 8.594 -3.448 6.463 1.00 84.69 112 PRO A N 1
ATOM 831 C CA . PRO A 1 112 ? 8.713 -4.166 7.732 1.00 84.69 112 PRO A CA 1
ATOM 832 C C . PRO A 1 112 ? 7.610 -5.213 7.932 1.00 84.69 112 PRO A C 1
ATOM 834 O O . PRO A 1 112 ? 7.776 -6.146 8.711 1.00 84.69 112 PRO A O 1
ATOM 837 N N . PHE A 1 113 ? 6.488 -5.077 7.225 1.00 85.69 113 PHE A N 1
ATOM 838 C CA . PHE A 1 113 ? 5.361 -6.001 7.273 1.00 85.69 113 PHE A CA 1
ATOM 839 C C . PHE A 1 113 ? 4.793 -6.206 5.869 1.00 85.69 113 PHE A C 1
ATOM 841 O O . PHE A 1 113 ? 4.536 -5.245 5.149 1.00 85.69 113 PHE A O 1
ATOM 848 N N . LYS A 1 114 ? 4.599 -7.469 5.481 1.00 85.88 114 LYS A N 1
ATOM 849 C CA . LYS A 1 114 ? 4.006 -7.880 4.201 1.00 85.88 114 LYS A CA 1
ATOM 850 C C . LYS A 1 114 ? 3.339 -9.246 4.347 1.00 85.88 114 LYS A C 1
ATOM 852 O O . LYS A 1 114 ? 3.840 -10.095 5.081 1.00 85.88 114 LYS A O 1
ATOM 857 N N . ILE A 1 115 ? 2.239 -9.470 3.630 1.00 85.44 115 ILE A N 1
ATOM 858 C CA . ILE A 1 115 ? 1.595 -10.785 3.515 1.00 85.44 115 ILE A CA 1
ATOM 859 C C . ILE A 1 115 ? 1.917 -11.325 2.122 1.00 85.44 115 ILE A C 1
ATOM 861 O O . ILE A 1 115 ? 1.575 -10.696 1.126 1.00 85.44 115 ILE A O 1
ATOM 865 N N . LYS A 1 116 ? 2.607 -12.470 2.037 1.00 84.81 116 LYS A N 1
ATOM 866 C CA . LYS A 1 116 ? 3.027 -13.057 0.753 1.00 84.81 116 LYS A CA 1
ATOM 867 C C . LYS A 1 116 ? 1.820 -13.654 0.014 1.00 84.81 116 LYS A C 1
ATOM 869 O O . LYS A 1 116 ? 1.366 -14.739 0.356 1.00 84.81 116 LYS A O 1
ATOM 874 N N . VAL A 1 117 ? 1.329 -12.946 -1.000 1.00 77.25 117 VAL A N 1
ATOM 875 C CA . VAL A 1 117 ? 0.279 -13.384 -1.941 1.00 77.25 117 VAL A CA 1
ATOM 876 C C . VAL A 1 117 ? 0.877 -13.670 -3.314 1.00 77.25 117 VAL A C 1
ATOM 878 O O . VAL A 1 117 ? 0.533 -14.653 -3.962 1.00 77.25 117 VAL A O 1
ATOM 881 N N . VAL A 1 118 ? 1.799 -12.812 -3.746 1.00 79.88 118 VAL A N 1
ATOM 882 C CA . VAL A 1 118 ? 2.540 -12.939 -4.997 1.00 79.88 118 VAL A CA 1
ATOM 883 C C . VAL A 1 118 ? 3.944 -13.436 -4.681 1.00 79.88 118 VAL A C 1
ATOM 885 O O . VAL A 1 118 ? 4.585 -12.964 -3.736 1.00 79.88 118 VAL A O 1
ATOM 888 N N . LYS A 1 119 ? 4.430 -14.397 -5.477 1.00 73.25 119 LYS A N 1
ATOM 889 C CA . LYS A 1 119 ? 5.789 -14.921 -5.346 1.00 73.25 119 LYS A CA 1
ATOM 890 C C . LYS A 1 119 ? 6.783 -13.810 -5.670 1.00 73.25 119 LYS A C 1
ATOM 892 O O . LYS A 1 119 ? 6.828 -13.308 -6.788 1.00 73.25 119 LYS A O 1
ATOM 897 N N . THR A 1 120 ? 7.578 -13.450 -4.680 1.00 64.75 120 THR A N 1
ATOM 898 C CA . THR A 1 120 ? 8.739 -12.583 -4.844 1.00 64.75 120 THR A CA 1
ATOM 899 C C . THR A 1 120 ? 9.957 -13.510 -4.830 1.00 64.75 120 THR A C 1
ATOM 901 O O . THR A 1 120 ? 10.028 -14.410 -3.989 1.00 64.75 120 THR A O 1
ATOM 904 N N . HIS A 1 121 ? 10.831 -13.404 -5.835 1.00 54.25 121 HIS A N 1
ATOM 905 C CA . HIS A 1 121 ? 12.096 -14.143 -5.871 1.00 54.25 121 HIS A CA 1
ATOM 906 C C . HIS A 1 121 ? 13.058 -13.464 -4.885 1.00 54.25 121 HIS A C 1
ATOM 908 O O . HIS A 1 121 ? 13.906 -12.673 -5.291 1.00 54.25 121 HIS A O 1
ATOM 914 N N . ASP A 1 122 ? 12.804 -13.701 -3.596 1.00 51.94 122 ASP A N 1
ATOM 915 C CA . ASP A 1 122 ? 13.646 -13.318 -2.458 1.00 51.94 122 ASP A CA 1
ATOM 916 C C . ASP A 1 122 ? 14.687 -14.413 -2.193 1.00 51.94 122 ASP A C 1
ATOM 918 O O . ASP A 1 122 ? 14.285 -15.604 -2.227 1.00 51.94 122 ASP A O 1
#